Protein AF-A0A917E5R3-F1 (afdb_monomer)

Secondary structure (DSSP, 8-state):
--HHHHHTTTT-------SS-HHHHHHHHHHHGGGS-TT--TT-TT--HHHHHHHHHHHHHTT---------TTGGGS--GGG-

pLDDT: mean 71.84, std 19.89, range [34.34, 94.81]

Radius of gyration: 15.72 Å; Cα contacts (8 Å, |Δi|>4): 17; chains: 1; bounding box: 44×26×36 Å

Foldseek 3Di:
DVVVVVVLPPPQDDPPPPPDPPPVVVVVLVVCVVVDDPLDQHPHPPGDPVVNVVVVVVCVVVVPVDDDDDDDPPVVVPPDPVVD

Solvent-accessible surface area (backbone atoms only — not comparable to full-atom values): 5762 Å² total; per-residue (Å²): 127,66,69,68,63,61,59,74,63,71,79,73,73,69,78,83,73,77,89,78,57,76,65,61,57,52,52,51,48,64,70,48,53,83,75,55,58,94,87,66,34,78,99,41,90,98,44,39,70,68,56,50,53,52,51,52,52,53,42,44,76,73,67,52,85,76,83,86,88,85,81,73,82,62,50,83,80,68,58,70,73,83,81,113

Mean predicted aligned error: 11.0 Å

Organism: NCBI:txid1652958

Structure (mmCIF, N/CA/C/O backbone):
data_AF-A0A917E5R3-F1
#
_entry.id   AF-A0A917E5R3-F1
#
loop_
_atom_site.group_PDB
_atom_site.id
_atom_site.type_symbol
_atom_site.label_atom_id
_atom_site.label_alt_id
_atom_site.label_comp_id
_atom_site.label_asym_id
_atom_site.label_entity_id
_atom_site.label_seq_id
_atom_site.pdbx_PDB_ins_code
_atom_site.Cartn_x
_atom_site.Cartn_y
_atom_site.Cartn_z
_atom_site.occupancy
_atom_site.B_iso_or_equiv
_atom_site.auth_seq_id
_atom_site.auth_comp_id
_atom_site.auth_asym_id
_atom_site.auth_atom_id
_atom_site.pdbx_PDB_model_num
ATOM 1 N N . MET A 1 1 ? -14.610 -11.696 10.021 1.00 42.03 1 MET A N 1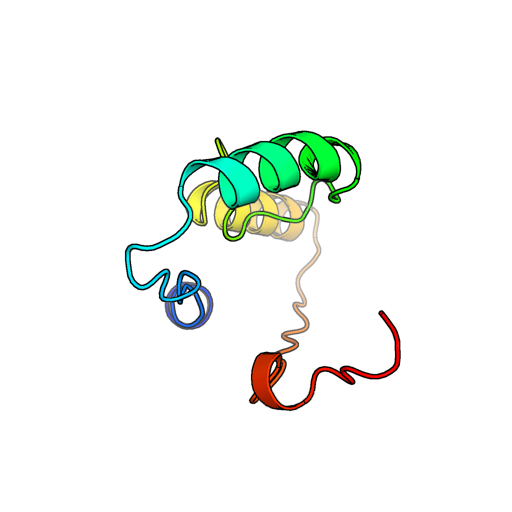
ATOM 2 C CA . MET A 1 1 ? -13.664 -10.556 10.076 1.00 42.03 1 MET A CA 1
ATOM 3 C C . MET A 1 1 ? -12.192 -10.988 9.972 1.00 42.03 1 MET A C 1
ATOM 5 O O . MET A 1 1 ? -11.364 -10.139 9.685 1.00 42.03 1 MET A O 1
ATOM 9 N N . GLU A 1 2 ? -11.864 -12.280 10.129 1.00 36.06 2 GLU A N 1
ATOM 10 C CA . GLU A 1 2 ? -10.491 -12.812 9.975 1.00 36.06 2 GLU A CA 1
ATOM 11 C C . GLU A 1 2 ? -10.050 -13.046 8.518 1.00 36.06 2 GLU A C 1
ATOM 13 O O . GLU A 1 2 ? -8.859 -13.011 8.220 1.00 36.06 2 GLU A O 1
ATOM 18 N N . ILE A 1 3 ? -10.997 -13.230 7.591 1.00 35.34 3 ILE A N 1
ATOM 19 C CA . ILE A 1 3 ? -10.703 -13.572 6.187 1.00 35.34 3 ILE A CA 1
ATOM 20 C C . ILE A 1 3 ? -10.038 -12.393 5.444 1.00 35.34 3 ILE A C 1
ATOM 22 O O . ILE A 1 3 ? -9.112 -12.599 4.671 1.00 35.34 3 ILE A O 1
ATOM 26 N N . LEU A 1 4 ? -10.420 -11.146 5.750 1.00 39.69 4 LEU A N 1
ATOM 27 C CA . LEU A 1 4 ? -9.836 -9.935 5.142 1.00 39.69 4 LEU A CA 1
ATOM 28 C C . LEU A 1 4 ? -8.390 -9.664 5.593 1.00 39.69 4 LEU A C 1
ATOM 30 O O . LEU A 1 4 ? -7.607 -9.070 4.854 1.00 39.69 4 LEU A O 1
ATOM 34 N N . THR A 1 5 ? -8.019 -10.093 6.800 1.00 37.66 5 THR A N 1
ATOM 35 C CA . THR A 1 5 ? -6.673 -9.873 7.355 1.00 37.66 5 THR A CA 1
ATOM 36 C C . THR A 1 5 ? -5.615 -10.807 6.771 1.00 37.66 5 THR A C 1
ATOM 38 O O . THR A 1 5 ? -4.452 -10.415 6.711 1.00 37.66 5 THR A O 1
ATOM 41 N N . THR A 1 6 ? -5.998 -12.003 6.313 1.00 34.34 6 THR A N 1
ATOM 42 C CA . THR A 1 6 ? -5.055 -13.009 5.787 1.00 34.34 6 THR A CA 1
ATOM 43 C C . THR A 1 6 ? -4.811 -12.865 4.280 1.00 34.34 6 THR A C 1
ATOM 45 O O . THR A 1 6 ? -3.762 -13.277 3.789 1.00 34.34 6 THR A O 1
ATOM 48 N N . THR A 1 7 ? -5.736 -12.260 3.528 1.00 36.53 7 THR A N 1
ATOM 49 C CA . THR A 1 7 ? -5.561 -12.050 2.078 1.00 36.53 7 THR A CA 1
ATOM 50 C C . THR A 1 7 ? -4.677 -10.833 1.781 1.00 36.53 7 THR A C 1
ATOM 52 O O . THR A 1 7 ? -3.804 -10.903 0.920 1.00 36.53 7 THR A O 1
ATOM 55 N N . LEU A 1 8 ? -4.775 -9.761 2.582 1.00 40.66 8 LEU A N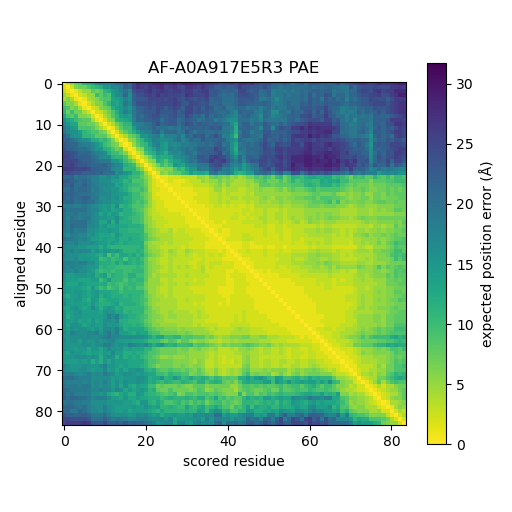 1
ATOM 56 C CA . LEU A 1 8 ? -3.951 -8.550 2.421 1.00 40.66 8 LEU A CA 1
ATOM 57 C C . LEU A 1 8 ? -2.453 -8.754 2.717 1.00 40.66 8 LEU A C 1
ATOM 59 O O . LEU A 1 8 ? -1.631 -7.929 2.324 1.00 40.66 8 LEU A O 1
ATOM 63 N N . THR A 1 9 ? -2.075 -9.828 3.412 1.00 38.88 9 THR A N 1
ATOM 64 C CA . THR A 1 9 ? -0.672 -10.147 3.721 1.00 38.88 9 THR A CA 1
ATOM 65 C C . THR A 1 9 ? 0.024 -10.969 2.636 1.00 38.88 9 THR A C 1
ATOM 67 O O . THR A 1 9 ? 1.250 -11.061 2.664 1.00 38.88 9 THR A O 1
ATOM 70 N N . LYS A 1 10 ? -0.703 -11.543 1.664 1.00 36.72 10 LYS A N 1
ATOM 71 C CA . LYS A 1 10 ? -0.123 -12.499 0.702 1.00 36.72 10 LYS A CA 1
ATOM 72 C C . LYS A 1 10 ? 0.668 -11.886 -0.457 1.00 36.72 10 LYS A C 1
ATOM 74 O O . LYS A 1 10 ? 1.467 -12.603 -1.044 1.00 36.72 10 LYS A O 1
ATOM 79 N N . ASN A 1 11 ? 0.552 -10.586 -0.726 1.00 38.22 11 ASN A N 1
ATOM 80 C CA . ASN A 1 11 ? 1.229 -9.946 -1.867 1.00 38.22 11 ASN A CA 1
ATOM 81 C C . ASN A 1 11 ? 2.327 -8.947 -1.464 1.00 38.22 11 ASN A C 1
ATOM 83 O O . ASN A 1 11 ? 2.536 -7.930 -2.125 1.00 38.22 11 ASN A O 1
ATOM 87 N N . VAL A 1 12 ? 3.068 -9.255 -0.391 1.00 41.94 12 VAL A N 1
ATOM 88 C CA . VAL A 1 12 ? 4.295 -8.529 -0.019 1.00 41.94 12 VAL A CA 1
ATOM 89 C C . VAL A 1 12 ? 5.542 -9.288 -0.511 1.00 41.94 12 VAL A C 1
ATOM 91 O O . VAL A 1 12 ? 6.405 -9.660 0.279 1.00 41.94 12 VAL A O 1
ATOM 94 N N . SER A 1 13 ? 5.648 -9.577 -1.812 1.00 37.81 13 SER A N 1
ATOM 95 C CA . SER A 1 13 ? 6.952 -9.885 -2.408 1.00 37.81 13 SER A CA 1
ATOM 96 C C . SER A 1 13 ? 7.702 -8.585 -2.678 1.00 37.81 13 SER A C 1
ATOM 98 O O . SER A 1 13 ? 7.471 -7.914 -3.689 1.00 37.81 13 SER A O 1
ATOM 100 N N . CYS A 1 14 ? 8.641 -8.252 -1.787 1.00 41.88 14 CYS A N 1
ATOM 101 C CA . CYS A 1 14 ? 9.737 -7.370 -2.161 1.00 41.88 14 CYS A CA 1
ATOM 102 C C . CYS A 1 14 ? 10.196 -7.785 -3.558 1.00 41.88 14 CYS A C 1
ATOM 104 O O . CYS A 1 14 ? 10.295 -8.985 -3.843 1.00 41.88 14 CYS A O 1
ATOM 106 N N . ILE A 1 15 ? 10.446 -6.807 -4.432 1.00 46.97 15 ILE A N 1
ATOM 107 C CA . ILE A 1 15 ? 11.319 -7.053 -5.575 1.00 46.97 15 ILE A CA 1
ATOM 108 C C . ILE A 1 15 ? 12.476 -7.851 -4.982 1.00 46.97 15 ILE A C 1
ATOM 110 O O . ILE A 1 15 ? 13.121 -7.381 -4.040 1.00 46.97 15 ILE A O 1
ATOM 114 N N . LYS A 1 16 ? 12.634 -9.101 -5.427 1.00 41.78 16 LYS A N 1
ATOM 115 C CA . LYS A 1 16 ? 13.805 -9.916 -5.133 1.00 41.78 16 LYS A CA 1
ATOM 116 C C . LYS A 1 16 ? 14.970 -9.113 -5.690 1.00 41.78 16 LYS A C 1
ATOM 118 O O . LYS A 1 16 ? 15.318 -9.248 -6.855 1.00 41.78 16 LYS A O 1
ATOM 123 N N . THR A 1 17 ? 15.508 -8.189 -4.906 1.00 41.34 17 THR A N 1
ATOM 124 C CA . THR A 1 17 ? 16.700 -7.461 -5.288 1.00 41.34 17 THR A CA 1
ATOM 125 C C . THR A 1 17 ? 17.843 -8.390 -4.949 1.00 41.34 17 THR A C 1
ATOM 127 O O . THR A 1 17 ? 18.375 -8.428 -3.840 1.00 41.34 17 THR A O 1
ATOM 130 N N . ASP A 1 18 ? 18.157 -9.227 -5.931 1.00 41.69 18 ASP A N 1
ATOM 131 C CA . ASP A 1 18 ? 19.404 -9.958 -5.996 1.00 41.69 18 ASP A CA 1
ATOM 132 C C . ASP A 1 18 ? 20.542 -8.920 -6.022 1.00 41.69 18 ASP A C 1
ATOM 134 O O . ASP A 1 18 ? 20.847 -8.317 -7.043 1.00 41.69 18 ASP A O 1
ATOM 138 N N . LYS A 1 19 ? 21.024 -8.561 -4.827 1.00 46.38 19 LYS A N 1
ATOM 139 C CA . LYS A 1 19 ? 22.340 -8.011 -4.453 1.00 46.38 19 LYS A CA 1
ATOM 140 C C . LYS A 1 19 ? 23.095 -6.990 -5.341 1.00 46.38 19 LYS A C 1
ATOM 142 O O . LYS A 1 19 ? 24.263 -6.771 -5.033 1.00 46.38 19 LYS A O 1
ATOM 147 N N . GLN A 1 20 ? 22.530 -6.307 -6.345 1.00 46.09 20 GLN A N 1
ATOM 148 C CA . GLN A 1 20 ? 23.369 -5.532 -7.291 1.00 46.09 20 GLN A CA 1
ATOM 149 C C . GLN A 1 20 ? 23.170 -4.006 -7.418 1.00 46.09 20 GLN A C 1
ATOM 151 O O . GLN A 1 20 ? 24.046 -3.366 -7.991 1.00 46.09 20 GLN A O 1
ATOM 156 N N . SER A 1 21 ? 22.152 -3.348 -6.846 1.00 49.78 21 SER A N 1
ATOM 157 C CA . SER A 1 21 ? 22.065 -1.869 -6.963 1.00 49.78 21 SER A CA 1
ATOM 158 C C . SER A 1 21 ? 21.322 -1.170 -5.820 1.00 49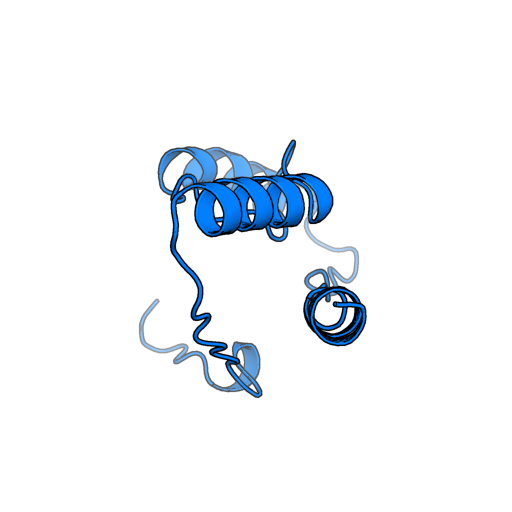.78 21 SER A C 1
ATOM 160 O O . SER A 1 21 ? 20.279 -0.546 -6.000 1.00 49.78 21 SER A O 1
ATOM 162 N N . ARG A 1 22 ? 21.894 -1.221 -4.611 1.00 57.00 22 ARG A N 1
ATOM 163 C CA . ARG A 1 22 ? 21.348 -0.510 -3.438 1.00 57.00 22 ARG A CA 1
ATOM 164 C C . ARG A 1 22 ? 21.187 1.005 -3.673 1.00 57.00 22 ARG A C 1
ATOM 166 O O . ARG A 1 22 ? 20.227 1.586 -3.207 1.00 57.00 22 ARG A O 1
ATOM 173 N N . SER A 1 23 ? 22.069 1.642 -4.447 1.00 67.50 23 SER A N 1
ATOM 174 C CA . SER A 1 23 ? 22.085 3.106 -4.612 1.00 67.50 23 SER A CA 1
ATOM 175 C C . SER A 1 23 ? 21.028 3.663 -5.571 1.00 67.50 23 SER A C 1
ATOM 177 O O . SER A 1 23 ? 20.405 4.678 -5.272 1.00 67.50 23 SER A O 1
ATOM 179 N N . LEU A 1 24 ? 20.815 3.024 -6.726 1.00 74.12 24 LEU A N 1
ATOM 180 C CA . LEU A 1 24 ? 19.865 3.520 -7.725 1.00 74.12 24 LEU A CA 1
ATOM 181 C C . LEU A 1 24 ? 18.418 3.308 -7.273 1.00 74.12 24 LEU A C 1
ATOM 183 O O . LEU A 1 24 ? 17.598 4.209 -7.418 1.00 74.12 24 LEU A O 1
ATOM 187 N N . GLY A 1 25 ? 18.117 2.144 -6.689 1.00 74.94 25 GLY A N 1
ATOM 188 C CA . GLY A 1 25 ? 16.785 1.860 -6.154 1.00 74.94 25 GLY A CA 1
ATOM 189 C C . GLY A 1 25 ? 16.373 2.862 -5.074 1.00 74.94 25 GLY A C 1
ATOM 190 O O . GLY A 1 25 ? 15.261 3.383 -5.120 1.00 74.94 25 GLY A O 1
ATOM 191 N N . ASP A 1 26 ? 17.291 3.197 -4.165 1.00 74.81 26 ASP A N 1
ATOM 192 C CA . ASP A 1 26 ? 17.032 4.147 -3.080 1.00 74.81 26 ASP A CA 1
ATOM 193 C C . ASP A 1 26 ? 16.836 5.583 -3.608 1.00 74.81 26 ASP A C 1
ATOM 195 O O . ASP A 1 26 ? 15.918 6.281 -3.175 1.00 74.81 26 ASP A O 1
ATOM 199 N N . LEU A 1 27 ? 17.631 6.013 -4.598 1.00 79.06 27 LEU A N 1
ATOM 200 C CA . LEU A 1 27 ? 17.475 7.322 -5.250 1.00 79.06 27 LEU A CA 1
ATOM 201 C C . LEU A 1 27 ? 16.144 7.451 -5.994 1.00 79.06 27 LEU A C 1
ATOM 203 O O . LEU A 1 27 ? 15.452 8.459 -5.853 1.00 79.06 27 LEU A O 1
ATOM 207 N N . LEU A 1 28 ? 15.769 6.427 -6.765 1.00 80.75 28 LEU A N 1
ATOM 208 C CA . LEU A 1 28 ? 14.484 6.400 -7.458 1.00 80.75 28 LEU A CA 1
ATOM 209 C C . LEU A 1 28 ? 13.332 6.389 -6.451 1.00 80.75 28 LEU A C 1
ATOM 211 O O . LEU A 1 28 ? 12.353 7.103 -6.644 1.00 80.75 28 LEU A O 1
ATOM 215 N N . CYS A 1 29 ? 13.462 5.644 -5.351 1.00 78.25 29 CYS A N 1
ATOM 216 C CA . CYS A 1 29 ? 12.459 5.629 -4.293 1.00 78.25 29 CYS A CA 1
ATOM 217 C C . CYS A 1 29 ? 12.223 7.039 -3.736 1.00 78.25 29 CYS A C 1
ATOM 219 O O . CYS A 1 29 ? 11.081 7.488 -3.701 1.00 78.25 29 CYS A O 1
ATOM 221 N N . LEU A 1 30 ? 13.287 7.776 -3.401 1.00 80.94 30 LEU A N 1
ATOM 222 C CA . LEU A 1 30 ? 13.182 9.158 -2.921 1.00 80.94 30 LEU A CA 1
ATOM 223 C C . LEU A 1 30 ? 12.594 10.114 -3.968 1.00 80.94 30 LEU A C 1
ATOM 225 O O . LEU A 1 30 ? 11.795 10.979 -3.614 1.00 80.94 30 LEU A O 1
ATOM 229 N N . LEU A 1 31 ? 12.962 9.957 -5.242 1.00 84.56 31 LEU A N 1
ATOM 230 C CA . LEU A 1 31 ? 12.457 10.795 -6.331 1.00 84.56 31 LEU A CA 1
ATOM 231 C C . LEU A 1 31 ? 10.958 10.579 -6.576 1.00 84.56 31 LEU A C 1
ATOM 233 O O . LEU A 1 31 ? 10.228 11.544 -6.792 1.00 84.56 31 LEU A O 1
ATOM 237 N N . PHE A 1 32 ? 10.498 9.326 -6.543 1.00 83.38 32 PHE A N 1
ATOM 238 C CA . PHE A 1 32 ? 9.104 8.976 -6.814 1.00 83.38 32 PHE A CA 1
ATOM 239 C C . PHE A 1 32 ? 8.188 9.099 -5.588 1.00 83.38 32 PHE A C 1
ATOM 241 O O . PHE A 1 32 ? 6.970 9.182 -5.746 1.00 83.38 32 PHE A O 1
ATOM 248 N N . GLU A 1 33 ? 8.744 9.168 -4.375 1.00 80.50 33 GLU A N 1
ATOM 249 C CA . GLU A 1 33 ? 7.980 9.231 -3.124 1.00 80.50 33 GLU A CA 1
ATOM 250 C C . GLU A 1 33 ? 6.893 10.331 -3.083 1.00 80.50 33 GLU A C 1
ATOM 252 O O . GLU A 1 33 ? 5.773 10.029 -2.651 1.00 80.50 33 GLU A O 1
ATOM 257 N N . PRO A 1 34 ? 7.136 11.568 -3.573 1.00 86.31 34 PRO A N 1
ATOM 258 C CA . PRO A 1 34 ? 6.125 12.629 -3.606 1.00 86.31 34 PRO A CA 1
ATOM 259 C C . PRO A 1 34 ? 4.966 12.373 -4.579 1.00 86.31 34 PRO A C 1
ATOM 261 O O . PRO A 1 34 ? 3.910 12.987 -4.441 1.00 86.31 34 PRO A O 1
ATOM 264 N N . PHE A 1 35 ? 5.149 11.490 -5.565 1.00 85.69 35 PHE A N 1
ATOM 265 C CA . PHE A 1 35 ? 4.155 11.212 -6.606 1.00 85.69 35 PHE A CA 1
ATOM 266 C C . PHE A 1 35 ? 3.189 10.084 -6.225 1.00 85.69 35 PHE A C 1
ATOM 268 O O . PHE A 1 35 ? 2.150 9.913 -6.864 1.00 85.69 35 PHE A O 1
ATOM 275 N N . PHE A 1 36 ? 3.494 9.308 -5.183 1.00 84.19 36 PHE A N 1
ATOM 276 C CA . PHE A 1 36 ? 2.596 8.254 -4.728 1.00 84.19 36 PHE A CA 1
ATOM 277 C C . PHE A 1 36 ? 1.365 8.809 -4.019 1.00 84.19 36 PHE A C 1
ATOM 279 O O . PHE A 1 36 ? 1.428 9.726 -3.200 1.00 84.19 36 PHE A O 1
ATOM 286 N N . SER A 1 37 ? 0.231 8.145 -4.238 1.00 87.69 37 SER A N 1
ATOM 287 C CA . SER A 1 37 ? -0.991 8.446 -3.505 1.00 87.69 37 SER A CA 1
ATOM 288 C C . SER A 1 37 ? -0.836 8.169 -2.002 1.00 87.69 37 SER A C 1
ATOM 290 O O . SER A 1 37 ? -0.109 7.270 -1.561 1.00 87.69 37 SER A O 1
ATOM 292 N N . ASN A 1 38 ? -1.595 8.903 -1.187 1.00 86.94 38 ASN A N 1
ATOM 293 C CA . ASN A 1 38 ? -1.657 8.683 0.263 1.00 86.94 38 ASN A CA 1
ATOM 294 C C . ASN A 1 38 ? -2.225 7.304 0.650 1.00 86.94 38 ASN A C 1
ATOM 296 O O . ASN A 1 38 ? -2.033 6.867 1.784 1.00 86.94 38 ASN A O 1
ATOM 300 N N . GLY A 1 39 ? -2.931 6.639 -0.272 1.00 86.56 39 GLY A N 1
ATOM 301 C CA . GLY A 1 39 ? -3.473 5.289 -0.103 1.00 86.56 39 GLY A CA 1
ATOM 302 C C . GLY A 1 39 ? -2.507 4.165 -0.491 1.00 86.56 39 GLY A C 1
ATOM 303 O O . GLY A 1 39 ? -2.868 3.001 -0.353 1.00 86.56 39 GLY A O 1
ATOM 304 N N . SER A 1 40 ? -1.299 4.484 -0.970 1.00 88.19 40 SER A N 1
ATOM 305 C CA . SER A 1 40 ? -0.277 3.494 -1.320 1.00 88.19 40 SER A CA 1
ATOM 306 C C . SER A 1 40 ? 0.633 3.197 -0.126 1.00 88.19 40 SER A C 1
ATOM 308 O O . SER A 1 40 ? 1.329 4.088 0.368 1.00 88.19 40 SER A O 1
ATOM 310 N N . TYR A 1 41 ? 0.640 1.944 0.335 1.00 86.94 41 TYR A N 1
ATOM 311 C CA . TYR A 1 41 ? 1.382 1.515 1.531 1.00 86.94 41 TYR A CA 1
ATOM 312 C C . TYR A 1 41 ? 2.442 0.435 1.267 1.00 86.94 41 TYR A C 1
ATOM 314 O O . TYR A 1 41 ? 3.262 0.172 2.146 1.00 86.94 41 TYR A O 1
ATOM 322 N N . GLY A 1 42 ? 2.418 -0.214 0.101 1.00 85.62 42 GLY A N 1
ATOM 323 C CA . GLY A 1 42 ? 3.349 -1.291 -0.238 1.00 85.62 42 GLY A CA 1
ATOM 324 C C . GLY A 1 42 ? 4.732 -0.755 -0.604 1.00 85.62 42 GLY A C 1
ATOM 325 O O . GLY A 1 42 ? 4.826 0.225 -1.332 1.00 85.62 42 GLY A O 1
ATOM 326 N N . TYR A 1 43 ? 5.790 -1.407 -0.112 1.00 79.69 43 TYR A N 1
ATOM 32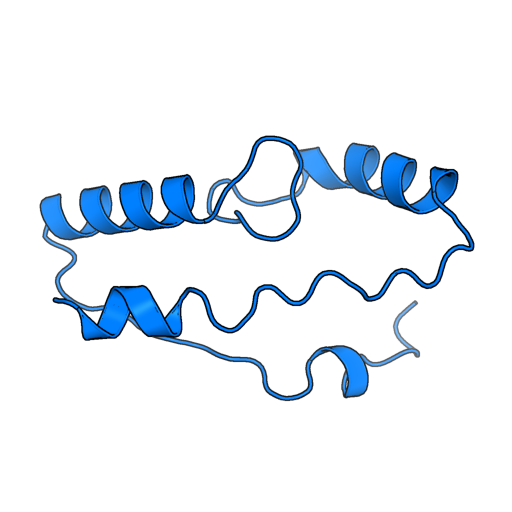7 C CA . TYR A 1 43 ? 7.197 -1.162 -0.483 1.00 79.69 43 TYR A CA 1
ATOM 328 C C . TYR A 1 43 ? 7.687 0.289 -0.371 1.00 79.69 43 TYR A C 1
ATOM 330 O O . TYR A 1 43 ? 8.605 0.683 -1.085 1.00 79.69 43 TYR A O 1
ATOM 338 N N . ARG A 1 44 ? 7.099 1.082 0.532 1.00 83.19 44 ARG A N 1
ATOM 339 C CA . ARG A 1 44 ? 7.466 2.488 0.737 1.00 83.19 44 ARG A CA 1
ATOM 340 C C . ARG A 1 44 ? 8.134 2.719 2.092 1.00 83.19 44 ARG A C 1
ATOM 342 O O . ARG A 1 44 ? 7.681 2.155 3.095 1.00 83.19 44 ARG A O 1
ATOM 349 N N . PRO A 1 45 ? 9.169 3.572 2.164 1.00 82.69 45 PRO A N 1
ATOM 350 C CA . PRO A 1 45 ? 9.808 3.919 3.426 1.00 82.69 45 PRO A CA 1
ATOM 351 C C . PRO A 1 45 ? 8.804 4.605 4.364 1.00 82.69 45 PRO A C 1
ATOM 353 O O . PRO A 1 45 ? 8.025 5.464 3.962 1.00 82.69 45 PRO A O 1
ATOM 356 N N . GLY A 1 46 ? 8.773 4.190 5.633 1.00 86.38 46 GLY A N 1
ATOM 357 C CA . GLY A 1 46 ? 7.852 4.750 6.634 1.00 86.38 46 GLY A CA 1
ATOM 358 C C . GLY A 1 46 ? 6.375 4.357 6.468 1.00 86.38 46 GLY A C 1
ATOM 359 O O . GLY A 1 46 ? 5.530 4.809 7.251 1.00 86.38 46 GLY A O 1
ATOM 360 N N . ARG A 1 47 ? 6.044 3.493 5.497 1.00 86.19 47 ARG A N 1
ATOM 361 C CA . ARG A 1 47 ? 4.696 2.945 5.299 1.00 86.19 47 ARG A CA 1
ATOM 362 C C . ARG A 1 47 ? 4.646 1.463 5.650 1.00 86.19 47 ARG A C 1
ATOM 364 O O . ARG A 1 47 ? 5.617 0.735 5.476 1.00 86.19 47 ARG A O 1
ATOM 371 N N . SER A 1 48 ? 3.513 1.008 6.185 1.00 87.75 48 SER A N 1
ATOM 372 C CA . SER A 1 48 ? 3.350 -0.399 6.566 1.00 87.75 48 SER A CA 1
ATOM 373 C C . SER A 1 48 ? 1.953 -0.940 6.290 1.00 87.75 48 SER A C 1
ATOM 375 O O . SER A 1 48 ? 0.965 -0.203 6.294 1.00 87.75 48 SER A O 1
ATOM 377 N N . ALA A 1 49 ? 1.852 -2.263 6.139 1.00 87.56 49 ALA A N 1
ATOM 378 C CA . ALA A 1 49 ? 0.572 -2.957 5.995 1.00 87.56 49 ALA A CA 1
ATOM 379 C C . ALA A 1 49 ? -0.385 -2.668 7.168 1.00 87.56 49 ALA A C 1
ATOM 381 O O . ALA A 1 49 ? -1.591 -2.523 6.985 1.00 87.56 49 ALA A O 1
ATOM 382 N N . GLN A 1 50 ? 0.146 -2.489 8.383 1.00 91.62 50 GLN A N 1
ATOM 383 C CA . GLN A 1 50 ? -0.661 -2.119 9.548 1.00 91.62 50 GLN A CA 1
ATOM 384 C C . GLN A 1 50 ? -1.312 -0.736 9.398 1.00 91.62 50 GLN A C 1
ATOM 386 O O . GLN A 1 50 ? -2.444 -0.542 9.841 1.00 91.62 50 GLN A O 1
ATOM 391 N N . GLN A 1 51 ? -0.619 0.232 8.787 1.00 89.62 51 GLN A N 1
ATOM 392 C CA . GLN A 1 51 ? -1.206 1.540 8.487 1.00 89.62 51 GLN A CA 1
ATOM 393 C C . GLN A 1 51 ? -2.342 1.412 7.463 1.00 89.62 51 GLN A C 1
ATOM 395 O O . GLN A 1 51 ? -3.387 2.032 7.660 1.00 89.62 51 GLN A O 1
ATOM 400 N N . ALA A 1 52 ? -2.176 0.567 6.438 1.00 88.75 52 ALA A N 1
ATOM 401 C CA . ALA A 1 52 ? -3.225 0.283 5.457 1.00 88.75 52 ALA A CA 1
ATOM 402 C C . ALA A 1 52 ? -4.478 -0.302 6.129 1.00 88.75 52 ALA A C 1
ATOM 404 O O . ALA A 1 52 ? -5.580 0.212 5.951 1.00 88.75 52 ALA A O 1
ATOM 405 N N . ILE A 1 53 ? -4.304 -1.303 6.999 1.00 90.88 53 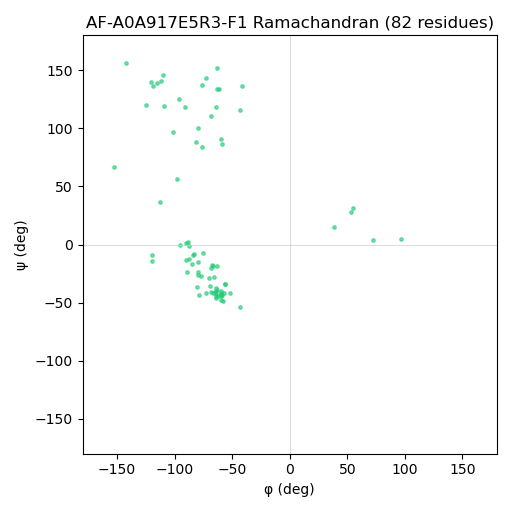ILE A N 1
ATOM 406 C CA . ILE A 1 53 ? -5.408 -1.919 7.752 1.00 90.88 53 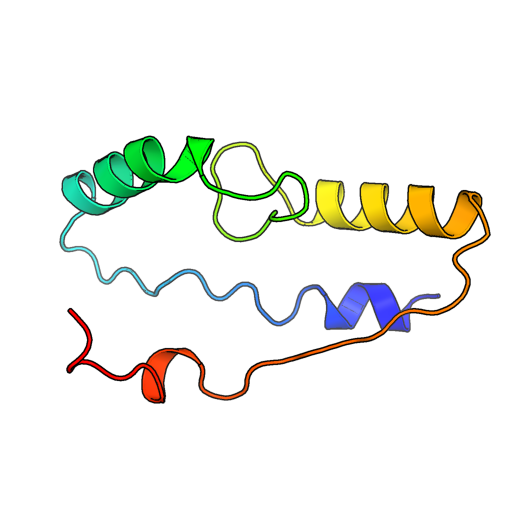ILE A CA 1
ATOM 407 C C . ILE A 1 53 ? -6.119 -0.886 8.633 1.00 90.88 53 ILE A C 1
ATOM 409 O O . ILE A 1 53 ? -7.348 -0.849 8.670 1.00 90.88 53 ILE A O 1
ATOM 413 N N . ARG A 1 54 ? -5.373 -0.024 9.339 1.00 93.44 54 ARG A N 1
ATOM 414 C CA . ARG A 1 54 ? -5.976 1.054 10.144 1.00 93.44 54 ARG A CA 1
ATOM 415 C C . ARG A 1 54 ? -6.816 1.993 9.283 1.00 93.44 54 ARG A C 1
ATOM 417 O O . ARG A 1 54 ? -7.915 2.347 9.692 1.00 93.44 54 ARG A O 1
ATOM 424 N N . LYS A 1 55 ? -6.336 2.345 8.088 1.00 91.62 55 LYS A N 1
ATOM 425 C CA . LYS A 1 55 ? -7.067 3.207 7.157 1.00 91.62 55 LYS A CA 1
ATOM 426 C C . LYS A 1 55 ? -8.366 2.558 6.673 1.00 91.62 55 LYS A C 1
ATOM 428 O O . LYS A 1 55 ? -9.408 3.206 6.707 1.00 91.62 55 LYS A O 1
ATOM 433 N N . VAL A 1 56 ? -8.325 1.273 6.318 1.00 91.00 56 VAL A N 1
ATOM 434 C CA . VAL A 1 56 ? -9.522 0.494 5.953 1.00 91.00 56 VAL A CA 1
ATOM 435 C C . VAL A 1 56 ? -10.522 0.447 7.110 1.00 91.00 56 VAL A C 1
ATOM 437 O O . VAL A 1 56 ? -11.709 0.671 6.896 1.00 91.00 56 VAL A O 1
ATOM 440 N N . LYS A 1 57 ? -10.059 0.247 8.352 1.00 92.06 57 LYS A N 1
ATOM 441 C CA . LYS A 1 57 ? -10.926 0.301 9.543 1.00 92.06 57 LYS A CA 1
ATOM 442 C C . LYS A 1 57 ? -11.600 1.664 9.714 1.00 92.06 57 LYS A C 1
ATOM 444 O O . LYS A 1 57 ? -12.773 1.710 10.068 1.00 92.06 57 LYS A O 1
ATOM 449 N N . THR A 1 58 ? -10.891 2.762 9.448 1.00 93.88 58 THR A N 1
ATOM 450 C CA . THR A 1 58 ? -11.488 4.106 9.471 1.00 93.88 58 THR A CA 1
ATOM 451 C C . THR A 1 58 ? -12.596 4.243 8.428 1.00 93.88 58 THR A C 1
ATOM 453 O O . THR A 1 58 ? -13.659 4.755 8.762 1.00 93.88 58 THR A O 1
ATOM 456 N N . TYR A 1 59 ? -12.390 3.754 7.201 1.00 91.00 59 TYR A N 1
ATOM 457 C CA . TYR A 1 59 ? -13.431 3.770 6.168 1.00 91.00 59 TYR A CA 1
ATOM 458 C C . TYR A 1 59 ? -14.636 2.903 6.550 1.00 91.00 59 TYR A C 1
ATOM 460 O O . TYR A 1 59 ? -15.773 3.357 6.449 1.00 91.00 59 TYR A O 1
ATOM 468 N N . ALA A 1 60 ? -14.409 1.708 7.094 1.00 90.75 60 ALA A N 1
ATOM 469 C CA . ALA A 1 60 ? -15.497 0.875 7.601 1.00 90.75 60 ALA A CA 1
ATOM 470 C C . ALA A 1 60 ? -16.325 1.606 8.680 1.00 90.75 60 ALA A C 1
ATOM 472 O O . ALA A 1 60 ? -17.552 1.578 8.641 1.00 90.75 60 ALA A O 1
ATOM 473 N N . GLY A 1 61 ? -15.667 2.335 9.592 1.00 92.75 61 GLY A N 1
ATOM 474 C CA . GLY A 1 61 ? -16.332 3.154 10.615 1.00 92.75 61 GLY A CA 1
ATOM 475 C C . GLY A 1 61 ? -17.109 4.363 10.074 1.00 92.75 61 GLY A C 1
ATOM 476 O O . GLY A 1 61 ? -17.975 4.882 10.767 1.00 92.75 61 GLY A O 1
ATOM 477 N N . GLN A 1 62 ? -16.834 4.798 8.842 1.00 94.81 62 GLN A N 1
ATOM 478 C CA . GLN A 1 62 ? -17.556 5.879 8.157 1.00 94.81 62 GLN A CA 1
ATOM 479 C C . GLN A 1 62 ? -18.781 5.383 7.369 1.00 94.81 62 GLN A C 1
ATOM 481 O O . GLN A 1 62 ? -19.448 6.183 6.721 1.00 94.81 62 GLN A O 1
ATOM 486 N N . GLY A 1 63 ? -19.082 4.080 7.411 1.00 92.44 63 GLY A N 1
ATOM 487 C CA . GLY A 1 63 ? -20.222 3.484 6.708 1.00 92.44 63 GLY A CA 1
ATOM 488 C C . GLY A 1 63 ? -19.883 2.863 5.349 1.00 92.44 63 GLY A C 1
ATOM 489 O O . GLY A 1 63 ? -20.780 2.362 4.674 1.00 92.44 63 GLY A O 1
ATOM 490 N N . TYR A 1 64 ? -18.605 2.825 4.949 1.00 89.62 64 TYR A N 1
ATOM 491 C CA . TYR A 1 64 ? -18.173 2.089 3.755 1.00 89.62 64 TYR A CA 1
ATOM 492 C C . TYR A 1 64 ? -18.133 0.580 4.049 1.00 89.62 64 TYR A C 1
ATOM 494 O O . TYR A 1 64 ? -17.099 0.026 4.419 1.00 89.62 64 TYR A O 1
ATOM 502 N N . GLY A 1 65 ? -19.286 -0.083 3.924 1.00 90.19 65 GLY A N 1
ATOM 503 C CA . GLY A 1 65 ? -19.469 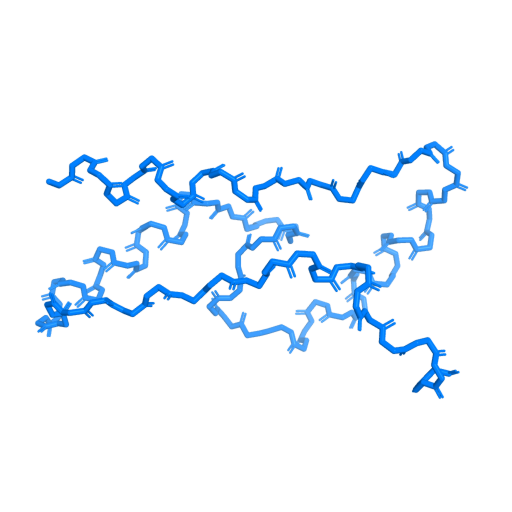-1.503 4.264 1.00 90.19 65 GLY A CA 1
ATOM 504 C C . GLY A 1 65 ? -19.049 -2.505 3.183 1.00 90.19 65 GLY A C 1
ATOM 505 O O . GLY A 1 65 ? -19.027 -3.707 3.443 1.00 90.19 65 GLY A O 1
ATOM 506 N N . HIS A 1 66 ? -18.710 -2.033 1.984 1.00 87.88 66 HIS A N 1
ATOM 507 C CA . HIS A 1 66 ? -18.333 -2.877 0.852 1.00 87.88 66 HIS A CA 1
ATOM 508 C C . HIS A 1 66 ? -16.879 -2.632 0.450 1.00 87.88 66 HIS A C 1
ATOM 510 O O . HIS A 1 66 ? -16.422 -1.490 0.405 1.00 87.88 66 HIS A O 1
ATOM 516 N N . ALA A 1 67 ? -16.167 -3.712 0.134 1.00 86.19 67 ALA A N 1
ATOM 517 C CA . ALA A 1 67 ? -14.802 -3.678 -0.369 1.00 86.19 67 ALA A CA 1
ATOM 518 C C . ALA A 1 67 ? -14.747 -4.338 -1.749 1.00 86.19 67 ALA A C 1
ATOM 520 O O . ALA A 1 67 ? -15.395 -5.359 -1.976 1.00 86.19 67 ALA A O 1
ATOM 521 N N . VAL A 1 68 ? -13.961 -3.752 -2.649 1.00 87.50 68 VAL A N 1
ATOM 522 C CA . VAL A 1 68 ? -13.631 -4.334 -3.952 1.00 87.50 68 VAL A CA 1
ATOM 523 C C . VAL A 1 68 ? -12.167 -4.744 -3.897 1.00 87.50 68 VAL A C 1
ATOM 525 O O . VAL A 1 68 ? -11.2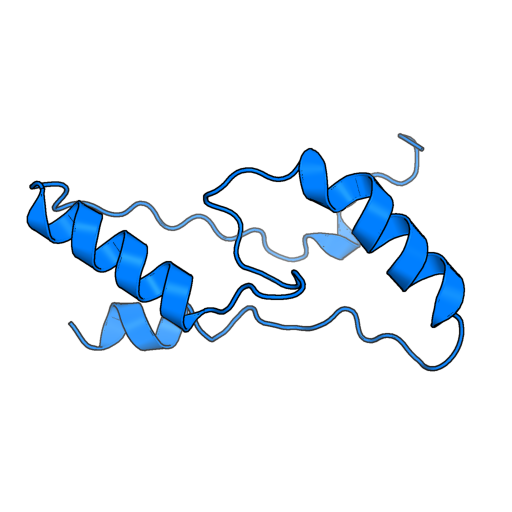99 -3.906 -3.653 1.00 87.50 68 VAL A O 1
ATOM 528 N N . GLU A 1 69 ? -11.904 -6.033 -4.079 1.00 86.31 69 GLU A N 1
ATOM 529 C CA . GLU A 1 69 ? -10.553 -6.579 -4.164 1.00 86.31 69 GLU A CA 1
ATOM 530 C C . GLU A 1 69 ? -10.162 -6.707 -5.635 1.00 86.31 69 GLU A C 1
ATOM 532 O O . GLU A 1 69 ? -10.886 -7.304 -6.432 1.00 86.31 69 GLU A O 1
ATOM 537 N N . ILE A 1 70 ? -9.028 -6.111 -5.994 1.00 85.25 70 ILE A N 1
ATOM 538 C CA . ILE A 1 70 ? -8.453 -6.189 -7.334 1.00 85.25 70 ILE A CA 1
ATOM 539 C C . ILE A 1 70 ? -7.033 -6.707 -7.158 1.00 85.25 70 ILE A C 1
ATOM 541 O O . ILE A 1 70 ? -6.229 -6.070 -6.477 1.00 85.25 70 ILE A O 1
ATOM 545 N N . ASP A 1 71 ? -6.739 -7.848 -7.776 1.00 83.62 71 ASP A N 1
ATOM 546 C CA . ASP A 1 71 ? -5.403 -8.432 -7.805 1.00 83.62 71 ASP A CA 1
ATOM 547 C C . ASP A 1 71 ? -4.908 -8.539 -9.249 1.00 83.62 71 ASP A C 1
ATOM 549 O O . ASP A 1 71 ? -5.652 -8.926 -10.154 1.00 83.62 71 ASP A O 1
ATOM 553 N N . LEU A 1 72 ? -3.648 -8.169 -9.468 1.00 78.19 72 LEU A N 1
ATOM 554 C CA . LEU A 1 72 ? -3.008 -8.223 -10.779 1.00 78.19 72 LEU A CA 1
ATOM 555 C C . LEU A 1 72 ? -2.109 -9.456 -10.832 1.00 78.19 72 LEU A C 1
ATOM 557 O O . LEU A 1 72 ? -0.958 -9.434 -10.393 1.00 78.19 72 LEU A O 1
ATOM 561 N N . SER A 1 73 ? -2.625 -10.545 -11.400 1.00 78.62 73 SER A N 1
ATOM 562 C CA . SER A 1 73 ? -1.835 -11.758 -11.605 1.00 78.62 73 SER A CA 1
ATOM 563 C C . SER A 1 73 ? -0.673 -11.491 -12.562 1.00 78.62 73 SER A C 1
ATOM 565 O O . SER A 1 73 ? -0.886 -10.922 -13.632 1.00 78.62 73 SER A O 1
ATOM 567 N N . LYS A 1 74 ? 0.535 -11.958 -12.220 1.00 71.25 74 LYS A N 1
ATOM 568 C CA . LYS A 1 74 ? 1.73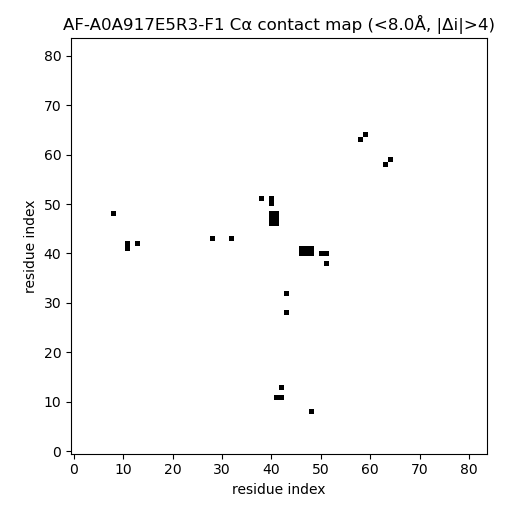8 -11.857 -13.073 1.00 71.25 74 LYS A CA 1
ATOM 569 C C . LYS A 1 74 ? 2.074 -10.427 -13.517 1.00 71.25 74 LYS A C 1
ATOM 571 O O . LYS A 1 74 ? 2.634 -10.236 -14.593 1.00 71.25 74 LYS A O 1
ATOM 576 N N . TYR A 1 75 ? 1.763 -9.435 -12.678 1.00 73.06 75 TYR A N 1
ATOM 577 C CA . TYR A 1 75 ? 1.983 -8.017 -12.974 1.00 73.06 75 TYR A CA 1
ATOM 578 C C . TYR A 1 75 ? 3.347 -7.758 -13.630 1.00 73.06 75 TYR A C 1
ATOM 580 O O . TYR A 1 75 ? 3.400 -7.243 -14.744 1.00 73.06 75 TYR A O 1
ATOM 588 N N . PHE A 1 76 ? 4.430 -8.219 -12.996 1.00 71.38 76 PHE A N 1
ATOM 589 C CA . PHE A 1 76 ? 5.798 -7.997 -13.470 1.00 71.38 76 PHE A CA 1
ATOM 590 C C . PHE A 1 76 ? 6.133 -8.689 -14.800 1.00 71.38 76 PHE A C 1
ATOM 592 O O . PHE A 1 76 ? 6.946 -8.157 -15.549 1.00 71.38 76 PHE A O 1
ATOM 599 N N . ASP A 1 77 ? 5.491 -9.813 -15.126 1.00 73.31 77 ASP A N 1
ATOM 600 C CA . ASP A 1 77 ? 5.734 -10.538 -16.383 1.00 73.31 77 ASP A CA 1
ATOM 601 C C . ASP A 1 77 ? 5.005 -9.882 -17.567 1.00 73.31 77 ASP A C 1
ATOM 603 O O . ASP A 1 77 ? 5.412 -10.025 -18.716 1.00 73.31 77 ASP A O 1
ATOM 607 N N . THR A 1 78 ? 3.908 -9.173 -17.287 1.00 70.81 78 THR A N 1
ATOM 608 C CA . THR A 1 78 ? 3.044 -8.538 -18.299 1.00 70.81 78 THR A CA 1
ATOM 609 C C . THR A 1 78 ? 3.361 -7.065 -18.556 1.00 70.81 78 THR A C 1
ATOM 611 O O . THR A 1 78 ? 2.708 -6.434 -19.389 1.00 70.81 78 THR A O 1
ATOM 614 N N . LEU A 1 79 ? 4.349 -6.498 -17.856 1.00 76.38 79 LEU A N 1
ATOM 615 C CA . LEU A 1 79 ? 4.769 -5.117 -18.074 1.00 76.38 79 LEU A CA 1
ATOM 616 C C . LEU A 1 79 ? 5.343 -4.961 -19.484 1.00 76.38 79 LEU A C 1
ATOM 618 O O . LEU A 1 79 ? 6.347 -5.577 -19.841 1.00 76.38 79 LEU A O 1
ATOM 622 N N . ASN A 1 80 ? 4.699 -4.114 -20.284 1.00 72.69 80 ASN A N 1
ATOM 623 C CA . ASN A 1 80 ? 5.157 -3.816 -21.630 1.00 72.69 80 ASN A CA 1
ATOM 624 C C . ASN A 1 80 ? 6.471 -3.019 -21.563 1.00 72.69 80 ASN A C 1
ATOM 626 O O . ASN A 1 80 ? 6.487 -1.855 -21.165 1.00 72.69 80 ASN A O 1
ATOM 630 N N . GLN A 1 81 ? 7.566 -3.660 -21.970 1.00 70.50 81 GLN A N 1
ATOM 631 C CA . GLN A 1 81 ? 8.917 -3.093 -21.942 1.00 70.50 81 GLN A CA 1
ATOM 632 C C . GLN A 1 81 ? 9.167 -2.067 -23.058 1.00 70.50 81 GLN A C 1
ATOM 634 O O . GLN A 1 81 ? 10.201 -1.417 -23.059 1.00 70.50 81 GLN A O 1
ATOM 639 N N . SER A 1 82 ? 8.236 -1.905 -24.001 1.00 71.69 82 SER A N 1
ATOM 640 C CA . SER A 1 82 ? 8.345 -0.961 -25.122 1.00 71.69 82 SER A CA 1
ATOM 641 C C . SER A 1 82 ? 7.920 0.467 -24.773 1.00 71.69 82 SER A C 1
ATOM 643 O O . SER A 1 82 ? 8.052 1.356 -25.607 1.00 71.69 82 SER A O 1
ATOM 645 N N . PHE A 1 83 ? 7.341 0.682 -23.587 1.00 55.66 83 PHE A N 1
ATOM 646 C CA . PHE A 1 83 ? 6.841 1.989 -23.144 1.00 55.66 83 PHE A CA 1
ATOM 647 C C . PHE A 1 83 ? 7.880 2.835 -22.384 1.00 55.66 83 PHE A C 1
ATOM 649 O O . PHE A 1 83 ? 7.543 3.940 -21.959 1.00 55.66 83 PHE A O 1
ATOM 656 N N . PHE A 1 84 ? 9.109 2.333 -22.220 1.00 50.66 84 PHE A N 1
ATOM 657 C CA . PHE A 1 84 ? 10.231 3.027 -21.582 1.00 50.66 84 PHE A CA 1
ATOM 658 C C . PHE A 1 84 ? 11.337 3.335 -22.589 1.00 50.66 84 PHE A C 1
ATOM 660 O O . PHE A 1 84 ? 11.711 2.410 -23.343 1.00 50.66 84 PHE A O 1
#

Sequence (84 aa):
MEILTTTLTKNVSCIKTDKQSRSLGDLLCLLFEPFFSNGSYGYRPGRSAQQAIRKVKTYAGQGYGHAVEIDLSKYFDTLNQSFF

InterPro domains:
  IPR043502 DNA/RNA polymerase superfamily [SSF56672] (26-82)